Protein 6KXT (pdb70)

Radius of gyration: 16.0 Å; Cα contacts (8 Å, |Δi|>4): 357; chains: 1; bounding box: 34×61×32 Å

Solvent-accessible surface area: 8654 Å² total; per-residue (Å²): 129,141,42,61,156,80,63,60,31,52,113,38,35,3,35,0,20,1,69,1,34,90,2,119,63,106,136,182,131,105,95,13,16,0,17,1,30,3,10,60,79,45,137,196,47,113,52,79,95,34,20,151,7,67,52,95,144,81,26,39,86,0,87,5,150,58,11,119,0,31,25,116,54,1,35,46,70,109,34,63,0,10,0,51,0,16,18,88,47,123,129,47,176,66,54,74,21,0,54,5,99,44,5,4,16,54,0,42,121,22,61,136,71,58,112,23,44,53,0,18,46,70,59,91,89,78,172,73,118,104,29,178,5,54,0,36,8,61,85,20,60,65,82,105

Nearest PDB structures (foldseek):
  6kxt-assembly1_A  TM=1.007E+00  e=2.570E-27  Arabidopsis thaliana
  6kxu-assembly6_F  TM=9.610E-01  e=2.825E-21  Arabidopsis thaliana
  6kxk-assembly8_H  TM=9.519E-01  e=3.143E-21  Arabidopsis thaliana
  6kxu-assembly8_H  TM=9.512E-01  e=3.889E-21  Arabidopsis thaliana
  6kxu-assembly1_A  TM=9.538E-01  e=4.564E-21  Arabidopsis thaliana

Organ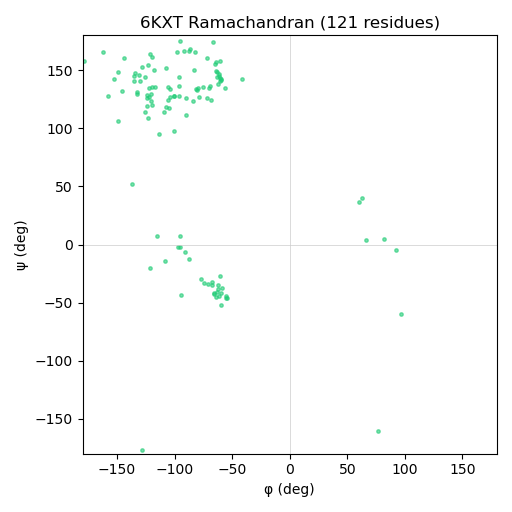ism: Arabidopsis thaliana (NCBI:txid3702)

InterPro domains:
  IPR000008 C2 domain [PF00168] (55-161)
  IPR000008 C2 domain [PF00168] (199-291)
  IPR000008 C2 domain [PS50004] (26-163)
  IPR000008 C2 domain [PS50004] (176-303)
  IPR000008 C2 domain [SM00239] (49-1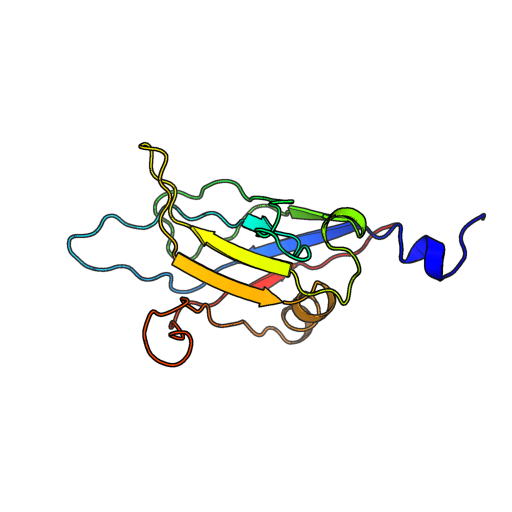62)
  IPR000008 C2 domain [SM00239] (199-298)
  IPR002035 von Willebrand factor, type A [PS50234] (341-560)
  IPR002035 von Willebrand factor, type A [SM00327] (339-536)
  IPR010734 Copine, C-terminal [PF07002] (360-575)
  IPR010734 Copine, C-terminal [cd01459] (309-564)
  IPR035892 C2 domain superfamily [G3DSA:2.60.40.150] (52-184)
  IPR035892 C2 domain superfamily [G3DSA:2.60.40.150] (185-300)
  IPR035892 C2 domain superfamily [SSF49562] (55-166)
  IPR035892 C2 domain superfamily [SSF49562] (199-291)
  IPR036465 von Willebrand factor A-like domain superfamily [SSF53300] (340-522)
  IPR037768 Copine, C2B domain [cd04047] (197-300)
  IPR045052 Copine [PTHR10857] (32-577)

GO terms:
  GO:0005544 calcium-dependent phospholipid binding (F, IDA)
  GO:0005886 plasma membrane (C, IDA)
  GO:0009266 response to temperature stimulus (P, IEP)
  GO:0005886 plasma membrane (C, HDA)
  GO:0009506 plasmodesma (C, HDA)
  GO:0009536 plastid (C, HDA)
  GO:0043069 negative regulation of programmed cell death (P, IMP)
  GO:0045793 positive regulation of cell size (P, IMP)
  GO:0009270 response to humidity (P, IMP)
  GO:0019725 cellular homeostasis (P, IMP)

Foldseek 3Di:
DPADPVRLQQFKKKKWKKKKAQQDDDPPDAAFFKKKWKFEDDPPDDTHTDWIFDTHPRDRIDITHIDIDGCVRHVGQAHWIKMWMWGDDPVRDIHTRFIDTGGNVRLVVQCVVVHWDFGWACDPDDHTHTDPMTMHTVDIDIDD

B-factor: mean 22.22, std 9.8, range [11.57, 75.67]

Secondary structure (DSSP, 8-state):
----HHHHHHT-EEEEEEEEE-----TTSPPP-EEEEEEE--TTS--EEEEEPPP-TT-SS-BPPPEEEEHHHHSSTTS-EEEEEEE--TTS-PEEEEEEEE-HHHHHHHHHHT--EEEEE--SSSS-EEEEEEEEEEEEEEE-

Structure (mmCIF, N/CA/C/O backbone):
data_6KXT
#
_entry.id   6KXT
#
_cell.length_a   47.844
_cell.length_b   69.594
_cell.length_c   77.396
_cell.angle_alpha   90.000
_cell.angle_beta   90.000
_cell.angle_gamma   90.000
#
_symmetry.space_group_name_H-M   'I 2 2 2'
#
loop_
_entity.id
_entity.type
_entity.pdbx_description
1 polymer 'Protein BONZAI 1'
2 non-polymer '2-(N-MORPHOLINO)-ETHANESULFONIC ACID'
3 non-polymer 'SULFATE ION'
4 water water
#
loop_
_atom_site.group_PDB
_atom_site.id
_atom_site.type_symbol
_atom_site.label_atom_id
_atom_site.label_alt_id
_atom_site.label_comp_id
_atom_site.label_asym_id
_atom_site.label_entity_id
_atom_site.label_seq_id
_atom_site.pdbx_PDB_ins_code
_atom_site.Cartn_x
_atom_site.Cartn_y
_atom_site.Cartn_z
_atom_site.occupancy
_atom_site.B_iso_or_equiv
_atom_site.auth_seq_id
_atom_site.auth_comp_id
_atom_site.auth_asym_id
_atom_site.auth_atom_id
_atom_site.pdbx_PDB_model_num
ATOM 1 N N . GLY A 1 1 ? -9.735 -54.219 -10.186 1.00 26.06 154 GLY A N 1
ATOM 2 C CA . GLY A 1 1 ? -10.879 -53.319 -10.471 1.00 19.80 154 GLY A CA 1
ATOM 3 C C . GLY A 1 1 ? -11.181 -53.246 -11.960 1.00 22.73 154 GLY A C 1
ATOM 4 O O . GLY A 1 1 ? -10.770 -54.120 -12.670 1.00 23.86 154 GLY A O 1
ATOM 5 N N . THR A 1 2 ? -11.932 -52.240 -12.385 1.00 21.89 155 THR A N 1
ATOM 6 C CA . THR A 1 2 ? -12.480 -52.176 -13.736 1.00 21.98 155 THR A CA 1
ATOM 7 C C . THR A 1 2 ? -11.862 -50.982 -14.465 1.00 22.54 155 THR A C 1
ATOM 8 O O . THR A 1 2 ? -12.189 -50.779 -15.643 1.00 21.29 155 THR A O 1
ATOM 12 N N . SER A 1 3 ? -10.886 -50.297 -13.906 1.00 21.32 156 SER A N 1
ATOM 13 C CA . SER A 1 3 ? -10.417 -48.996 -14.464 1.00 19.27 156 SER A CA 1
ATOM 14 C C . SER A 1 3 ? -9.052 -49.096 -15.131 1.00 18.18 156 SER A C 1
ATOM 15 O O . SER A 1 3 ? -8.012 -49.399 -14.458 1.00 20.46 156 SER A O 1
ATOM 18 N N . SER A 1 4 ? -8.955 -48.824 -16.435 1.00 18.25 157 SER A N 1
ATOM 19 C CA . SER A 1 4 ? -7.664 -48.601 -17.103 1.00 16.21 157 SER A CA 1
ATOM 20 C C . SER A 1 4 ? -6.960 -47.306 -16.610 1.00 16.39 157 SER A C 1
ATOM 21 O O . SER A 1 4 ? -7.625 -46.490 -15.891 1.00 16.72 157 SER A O 1
ATOM 24 N N . MET A 1 5 ? -5.726 -47.073 -17.067 1.00 18.98 158 MET A N 1
ATOM 25 C CA . MET A 1 5 ? -5.020 -45.795 -16.776 1.00 17.31 158 MET A CA 1
ATOM 26 C C . MET A 1 5 ? -5.918 -44.625 -17.259 1.00 18.16 158 MET A C 1
ATOM 27 O O . MET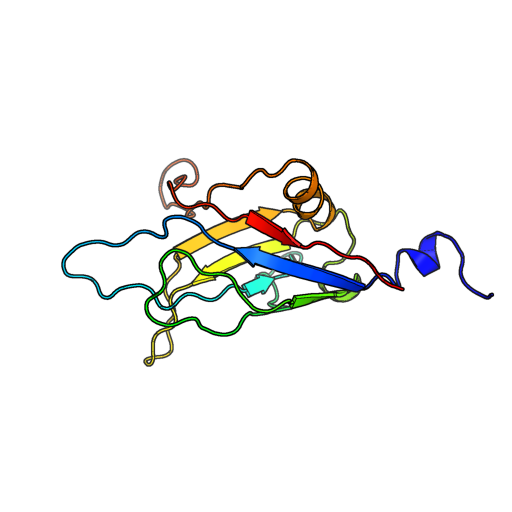 A 1 5 ? -6.102 -43.637 -16.509 1.00 17.19 158 MET A O 1
ATOM 32 N N . ALA A 1 6 ? -6.465 -44.720 -18.470 1.00 17.82 159 ALA A N 1
ATOM 33 C CA . ALA A 1 6 ? -7.254 -43.587 -19.016 1.00 17.84 159 ALA A CA 1
ATOM 34 C C . ALA A 1 6 ? -8.536 -43.420 -18.210 1.00 16.99 159 ALA A C 1
ATOM 35 O O . ALA A 1 6 ? -9.000 -42.281 -17.982 1.00 16.99 159 ALA A O 1
ATOM 37 N N . ASP A 1 7 ? -9.131 -44.512 -17.736 1.00 16.09 160 ASP A N 1
ATOM 38 C CA . ASP A 1 7 ? -10.392 -44.437 -16.967 1.00 14.88 160 ASP A CA 1
ATOM 39 C C . ASP A 1 7 ? -10.079 -43.697 -15.654 1.00 18.12 160 ASP A C 1
ATOM 40 O O . ASP A 1 7 ? -10.836 -42.806 -15.240 1.00 17.47 160 ASP A O 1
ATOM 45 N N . ILE A 1 8 ? -8.945 -44.008 -15.033 1.00 16.52 161 ILE A N 1
ATOM 46 C CA . ILE A 1 8 ? -8.578 -43.370 -13.737 1.00 18.06 161 ILE A CA 1
ATOM 47 C C . ILE A 1 8 ? -8.383 -41.872 -14.026 1.00 15.79 161 ILE A C 1
ATOM 48 O O . ILE A 1 8 ? -8.913 -41.033 -13.243 1.00 16.75 161 ILE A O 1
ATOM 53 N N . GLY A 1 9 ? -7.691 -41.518 -15.101 1.00 13.91 162 GLY A N 1
ATOM 54 C CA . GLY A 1 9 ? -7.529 -40.105 -15.455 1.00 14.72 162 GLY A CA 1
ATOM 55 C C . GLY A 1 9 ? -8.886 -39.424 -15.559 1.00 17.17 162 GLY A C 1
ATOM 56 O O . GLY A 1 9 ? -9.044 -38.281 -15.049 1.00 16.36 162 GLY A O 1
ATOM 57 N N . SER A 1 10 ? -9.835 -40.049 -16.229 1.00 14.99 163 SER A N 1
ATOM 58 C CA A SER A 1 10 ? -11.198 -39.490 -16.449 0.70 16.86 163 SER A CA 1
ATOM 59 C CA B SER A 1 10 ? -11.188 -39.465 -16.449 0.30 17.59 163 SER A CA 1
ATOM 60 C C . SER A 1 10 ? -11.969 -39.285 -15.143 1.00 15.76 163 SER A C 1
ATOM 61 O O . SER A 1 10 ? -12.895 -38.428 -15.115 1.00 16.79 163 SER A O 1
ATOM 66 N N . LYS A 1 11 ? -11.649 -40.046 -14.097 1.00 15.60 164 LYS A N 1
ATOM 67 C CA . LYS A 1 11 ? -12.375 -40.029 -12.799 1.00 17.29 164 LYS A CA 1
ATOM 68 C C . LYS A 1 11 ? -11.745 -39.019 -11.828 1.00 17.21 164 LYS A C 1
ATOM 69 O O . LYS A 1 11 ? -12.241 -38.914 -10.739 1.00 19.47 164 LYS A O 1
ATOM 75 N N . ILE A 1 12 ? -10.618 -38.398 -12.157 1.00 16.77 165 ILE A N 1
ATOM 76 C CA A ILE A 1 12 ? -9.942 -37.540 -11.150 0.70 15.78 165 ILE A CA 1
ATOM 77 C CA B ILE A 1 12 ? -9.877 -37.466 -11.243 0.30 17.06 165 ILE A CA 1
ATOM 78 C C . ILE A 1 12 ? -10.774 -36.275 -10.863 1.00 18.39 165 ILE A C 1
ATOM 79 O O . ILE A 1 12 ? -11.188 -35.553 -11.789 1.00 17.25 165 ILE A O 1
ATOM 88 N N . SER A 1 13 ? -11.005 -36.051 -9.566 1.00 15.85 166 SER A N 1
ATOM 89 C CA . SER A 1 13 ? -11.615 -34.813 -9.032 1.00 16.51 166 SER A CA 1
ATOM 90 C C . SER A 1 13 ? -10.480 -33.997 -8.423 1.00 16.26 166 SER A C 1
ATOM 91 O O . SER A 1 13 ? -9.705 -34.524 -7.617 1.00 16.57 166 SER A O 1
ATOM 94 N N . THR A 1 14 ? -10.359 -32.727 -8.844 1.00 15.82 167 THR A N 1
ATOM 95 C CA . THR A 1 14 ? -9.285 -31.843 -8.369 1.00 16.45 167 THR A CA 1
ATOM 96 C C . THR A 1 14 ? -9.872 -30.826 -7.378 1.00 15.66 167 THR A C 1
ATOM 97 O O . THR A 1 14 ? -10.805 -30.080 -7.760 1.00 17.97 167 THR A O 1
ATOM 101 N N . GLU A 1 15 ? -9.319 -30.771 -6.184 1.00 14.33 168 GLU A N 1
ATOM 102 C CA . GLU A 1 15 ? -9.700 -29.771 -5.169 1.00 15.48 168 GLU A CA 1
ATOM 103 C C . GLU A 1 15 ? -8.637 -28.670 -5.203 1.00 14.41 168 GLU A C 1
ATOM 104 O O . GLU A 1 15 ? -7.428 -28.963 -5.048 1.00 14.84 168 GLU A O 1
ATOM 110 N N . ILE A 1 16 ? -9.057 -27.419 -5.332 1.00 14.18 169 ILE A N 1
ATOM 111 C CA . ILE A 1 16 ? -8.140 -26.266 -5.484 1.00 14.87 169 ILE A CA 1
ATOM 112 C C . ILE A 1 16 ? -8.540 -25.156 -4.544 1.00 14.72 169 ILE A C 1
ATOM 113 O O . ILE A 1 16 ? -9.726 -24.775 -4.489 1.00 15.00 169 ILE A O 1
ATOM 118 N N . VAL A 1 17 ? -7.586 -24.647 -3.785 1.00 13.40 170 VAL A N 1
ATOM 119 C CA . VAL A 1 17 ? -7.756 -23.402 -2.986 1.00 14.28 170 VAL A CA 1
ATOM 120 C C . VAL A 1 17 ? -6.985 -22.326 -3.752 1.00 12.42 170 VAL A C 1
ATOM 121 O O . VAL A 1 17 ? -5.741 -22.422 -3.901 1.00 13.14 170 VAL A O 1
ATOM 125 N N . PHE A 1 18 ? -7.682 -21.314 -4.223 1.00 12.96 171 PHE A N 1
ATOM 126 C CA . PHE A 1 18 ? -7.154 -20.118 -4.888 1.00 12.64 171 PHE A CA 1
ATOM 127 C C . PHE A 1 18 ? -7.001 -18.969 -3.912 1.00 13.96 171 PHE A C 1
ATOM 128 O O . PHE A 1 18 ? -7.804 -18.793 -2.997 1.00 13.45 171 PHE A O 1
ATOM 136 N N . ARG A 1 19 ? -5.940 -18.204 -4.138 1.00 13.09 172 ARG A N 1
ATOM 137 C CA . ARG A 1 19 ? -5.640 -16.995 -3.349 1.00 13.62 172 ARG A CA 1
ATOM 138 C C . ARG A 1 19 ? -5.251 -15.899 -4.331 1.00 14.16 172 ARG A C 1
ATOM 139 O O . ARG A 1 19 ? -4.564 -16.202 -5.346 1.00 13.87 172 ARG A O 1
ATOM 147 N N . CYS A 1 20 ? -5.591 -14.647 -4.065 1.00 13.45 173 CYS A N 1
ATOM 148 C CA . CYS A 1 20 ? -5.071 -13.508 -4.816 1.00 13.94 173 CYS A CA 1
ATOM 149 C C . CYS A 1 20 ? -4.266 -12.590 -3.907 1.00 13.65 173 CYS A C 1
ATOM 150 O O . CYS A 1 20 ? -4.571 -12.523 -2.678 1.00 16.02 173 CYS A O 1
ATOM 153 N N . SER A 1 21 ? -3.284 -11.932 -4.523 1.00 13.83 174 SER A N 1
ATOM 154 C CA A SER A 1 21 ? -2.428 -10.920 -3.871 0.50 17.78 174 SER A CA 1
ATOM 155 C CA B SER A 1 21 ? -2.488 -10.896 -3.824 0.50 15.95 174 SER A CA 1
ATOM 156 C C . SER A 1 21 ? -2.647 -9.563 -4.541 1.00 15.18 174 SER A C 1
ATOM 157 O O . SER A 1 21 ? -2.546 -9.500 -5.768 1.00 16.31 174 SER A O 1
ATOM 162 N N . ASN A 1 22 ? -2.904 -8.515 -3.756 1.00 15.75 175 ASN A N 1
ATOM 163 C CA A ASN A 1 22 ? -2.723 -7.103 -4.178 0.60 15.12 175 ASN A CA 1
ATOM 164 C CA B ASN A 1 22 ? -2.731 -7.108 -4.189 0.40 15.21 175 ASN A CA 1
ATOM 165 C C . ASN A 1 22 ? -3.729 -6.770 -5.293 1.00 15.09 175 ASN A C 1
ATOM 166 O O . ASN A 1 22 ? -3.342 -6.139 -6.275 1.00 16.03 175 ASN A O 1
ATOM 175 N N . LEU A 1 23 ? -5.008 -7.138 -5.143 1.00 14.80 176 LEU A N 1
ATOM 176 C CA . LEU A 1 23 ? -6.015 -6.675 -6.109 1.00 14.18 176 LEU A CA 1
ATOM 177 C C . LEU A 1 23 ? -6.040 -5.141 -6.106 1.00 15.23 176 LEU A C 1
ATOM 178 O O . LEU A 1 23 ? -5.902 -4.522 -5.030 1.00 17.13 176 LEU A O 1
ATOM 183 N N . GLU A 1 24 ? -6.203 -4.554 -7.266 1.00 15.52 177 GLU A N 1
ATOM 184 C CA . GLU A 1 24 ? -6.110 -3.076 -7.369 1.00 18.26 177 GLU A CA 1
ATOM 185 C C . GLU A 1 24 ? -7.182 -2.410 -6.519 1.00 18.37 177 GLU A C 1
ATOM 186 O O . GLU A 1 24 ? -8.347 -2.860 -6.435 1.00 17.36 177 GLU A O 1
ATOM 192 N N . SER A 1 25 ? -6.802 -1.246 -5.994 1.00 18.26 178 SER A N 1
ATOM 193 C CA . SER A 1 25 ? -7.713 -0.358 -5.244 1.00 18.45 178 SER A CA 1
ATOM 194 C C . SER A 1 25 ? -7.293 1.076 -5.555 1.00 18.78 178 SER A C 1
ATOM 195 O O . SER A 1 25 ? -6.075 1.357 -5.582 1.00 24.38 178 SER A O 1
ATOM 198 N N . LYS A 1 26 ? -8.261 1.888 -5.874 1.00 16.78 179 LYS A N 1
ATOM 199 C CA A LYS A 1 26 ? -7.989 3.309 -6.184 0.60 16.28 179 LYS A CA 1
ATOM 200 C CA B LYS A 1 26 ? -8.104 3.305 -6.296 0.40 16.80 179 LYS A CA 1
ATOM 201 C C . LYS A 1 26 ? -8.903 4.195 -5.350 1.00 15.05 179 LYS A C 1
ATOM 202 O O . LYS A 1 26 ? -10.070 3.880 -5.084 1.00 15.59 179 LYS A O 1
ATOM 213 N N . ASP A 1 27 ? -8.361 5.339 -4.958 1.00 15.23 180 ASP A N 1
ATOM 214 C CA . ASP A 1 27 ? -9.187 6.331 -4.263 1.00 15.71 180 ASP A CA 1
ATOM 215 C C . ASP A 1 27 ? -10.341 6.742 -5.167 1.00 15.84 180 ASP A C 1
ATOM 216 O O . ASP A 1 27 ? -10.167 6.852 -6.400 1.00 16.91 180 ASP A O 1
ATOM 221 N N . LEU A 1 28 ? -11.484 6.942 -4.508 1.00 16.28 181 LEU A N 1
ATOM 222 C CA . LEU A 1 28 ? -12.805 7.326 -5.058 1.00 18.81 181 LEU A CA 1
ATOM 223 C C . LEU A 1 28 ? -13.539 6.120 -5.601 1.00 18.90 181 LEU A C 1
ATOM 224 O O . LEU A 1 28 ? -14.676 6.310 -6.062 1.00 21.96 181 LEU A O 1
ATOM 229 N N . PHE A 1 29 ? -12.983 4.914 -5.428 1.00 16.60 182 PHE A N 1
ATOM 230 C CA . PHE A 1 29 ? -13.646 3.685 -5.896 1.00 16.86 182 PHE A CA 1
ATOM 231 C C . PHE A 1 29 ? -13.823 2.773 -4.695 1.00 15.62 182 PHE A C 1
ATOM 232 O O . PHE A 1 29 ? -12.892 2.615 -3.878 1.00 17.39 182 PHE A O 1
ATOM 240 N N . SER A 1 30 ? -15.004 2.197 -4.574 1.00 18.30 183 SER A N 1
ATOM 241 C CA A SER A 1 30 ? -15.271 1.176 -3.551 0.70 16.93 183 SER A CA 1
ATOM 242 C CA B SER A 1 30 ? -15.335 1.123 -3.612 0.30 19.06 183 SER A CA 1
ATOM 243 C C . SER A 1 30 ? -14.289 0.006 -3.704 1.00 19.05 183 SER A C 1
ATOM 244 O O . SER A 1 30 ? -13.812 -0.296 -4.822 1.00 19.29 183 SER A O 1
ATOM 249 N N . LYS A 1 31 ? -13.935 -0.600 -2.588 1.00 18.13 184 LYS A N 1
ATOM 250 C CA . LYS A 1 31 ? -13.046 -1.771 -2.610 1.00 18.43 184 LYS A CA 1
ATOM 251 C C . LYS A 1 31 ? -13.760 -2.889 -3.364 1.00 19.78 184 LYS A C 1
ATOM 252 O O . LYS A 1 31 ? -14.999 -3.050 -3.236 1.00 19.26 184 LYS A O 1
ATOM 258 N N . SER A 1 32 ? -13.007 -3.732 -4.037 1.00 16.23 185 SER A N 1
ATOM 259 C CA . SER A 1 32 ? -13.562 -4.955 -4.656 1.00 17.36 185 SER A CA 1
ATOM 260 C C . SER A 1 32 ? -14.164 -5.907 -3.633 1.00 14.93 185 SER A C 1
ATOM 261 O O . SER A 1 32 ? -13.652 -6.066 -2.542 1.00 16.66 185 SER A O 1
ATOM 264 N N . ASP A 1 33 ? -15.234 -6.553 -4.083 1.00 16.54 186 ASP A N 1
ATOM 265 C CA A ASP A 1 33 ? -15.834 -7.738 -3.437 0.60 16.13 186 ASP A CA 1
ATOM 266 C CA B ASP A 1 33 ? -15.844 -7.739 -3.434 0.40 15.64 186 ASP A CA 1
ATOM 267 C C . ASP A 1 33 ? -15.608 -8.926 -4.359 1.00 14.96 186 ASP A C 1
ATOM 268 O O . ASP A 1 33 ? -16.473 -9.278 -5.151 1.00 16.92 186 ASP A O 1
ATOM 277 N N . PRO A 1 34 ? -14.398 -9.529 -4.328 1.00 15.49 187 PRO A N 1
ATOM 278 C CA . PRO A 1 34 ? -14.029 -10.448 -5.376 1.00 13.72 187 PRO A CA 1
ATOM 279 C C . PRO A 1 34 ? -14.549 -11.882 -5.210 1.00 14.16 187 PRO A C 1
ATOM 280 O O . PRO A 1 34 ? -14.744 -12.375 -4.127 1.00 15.24 187 PRO A O 1
ATOM 284 N N . PHE A 1 35 ? -14.748 -12.473 -6.364 1.00 13.58 188 PHE A N 1
ATOM 285 C CA . PHE A 1 35 ? -15.000 -13.904 -6.5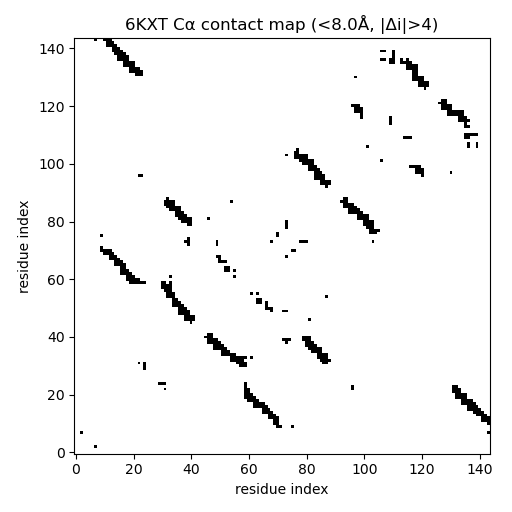53 1.00 12.99 188 PHE A CA 1
ATOM 286 C C . PHE A 1 35 ? -14.311 -14.333 -7.841 1.00 12.06 188 PHE A C 1
ATOM 287 O O . PHE A 1 35 ? -13.903 -13.496 -8.694 1.00 14.10 188 PHE A O 1
ATOM 295 N N . LEU A 1 36 ? -14.114 -15.662 -7.918 1.00 12.87 189 LEU A N 1
ATOM 296 C CA A LEU A 1 36 ? -13.507 -16.271 -9.127 0.60 14.20 189 LEU A CA 1
ATOM 297 C CA B LEU A 1 36 ? -13.484 -16.296 -9.089 0.40 15.51 189 LEU A CA 1
ATOM 298 C C . LEU A 1 36 ? -14.543 -17.113 -9.863 1.00 16.02 189 LEU A C 1
ATOM 299 O O . LEU A 1 36 ? -15.395 -17.768 -9.218 1.00 16.98 189 LEU A O 1
ATOM 308 N N . VAL A 1 37 ? -14.457 -17.120 -11.167 1.00 14.36 190 VAL A N 1
ATOM 309 C CA . VAL A 1 37 ? -15.244 -18.024 -12.035 1.00 14.48 190 VAL A CA 1
ATOM 310 C C . VAL A 1 37 ? -14.233 -18.783 -12.890 1.00 15.80 190 VAL A C 1
ATOM 311 O O . VAL A 1 37 ? -13.345 -18.193 -13.510 1.00 14.30 190 VAL A O 1
ATOM 315 N N . VAL A 1 38 ? -14.364 -20.108 -12.904 1.00 14.69 191 VAL A N 1
ATOM 316 C CA . VAL A 1 38 ? -13.606 -20.995 -13.817 1.00 13.80 191 VAL A CA 1
ATOM 317 C C . VAL A 1 38 ? -14.514 -21.383 -14.961 1.00 13.78 191 VAL A C 1
ATOM 318 O O . VAL A 1 38 ? -15.658 -21.787 -14.683 1.00 14.39 191 VAL A O 1
ATOM 322 N N . SER A 1 39 ? -14.055 -21.198 -16.179 1.00 13.69 192 SER A N 1
ATOM 323 C CA . SER A 1 39 ? -14.893 -21.464 -17.377 1.00 13.70 192 SER A CA 1
ATOM 324 C C . SER A 1 39 ? -14.139 -22.328 -18.378 1.00 13.50 192 SER A C 1
ATOM 325 O O . SER A 1 39 ? -12.936 -22.182 -18.663 1.00 14.53 192 SER A O 1
ATOM 328 N N . LYS A 1 40 ? -14.899 -23.256 -18.985 1.00 16.85 193 LYS A N 1
ATOM 329 C CA A LYS A 1 40 ? -14.405 -24.175 -20.028 0.70 18.01 193 LYS A CA 1
ATOM 330 C CA B LYS A 1 40 ? -14.454 -24.207 -20.033 0.30 17.72 193 LYS A CA 1
ATOM 331 C C . LYS A 1 40 ? -14.470 -23.525 -21.407 1.00 15.88 193 LYS A C 1
ATOM 332 O O . LYS A 1 40 ? -15.473 -22.902 -21.723 1.00 17.76 193 LYS A O 1
ATOM 343 N N . ILE A 1 41 ? -13.401 -23.616 -22.157 1.00 17.94 194 ILE A N 1
ATOM 344 C CA . ILE A 1 41 ? -13.332 -23.082 -23.540 1.00 16.33 194 ILE A CA 1
ATOM 345 C C . ILE A 1 41 ? -14.115 -24.012 -24.485 1.00 20.28 194 ILE A C 1
ATOM 346 O O . ILE A 1 41 ? -13.975 -25.254 -24.426 1.00 20.87 194 ILE A O 1
ATOM 351 N N . VAL A 1 42 ? -14.914 -23.410 -25.366 1.00 19.88 195 VAL A N 1
ATOM 352 C CA . VAL A 1 42 ? -15.726 -24.165 -26.357 1.00 19.65 195 VAL A CA 1
ATOM 353 C C . VAL A 1 42 ? -15.605 -23.497 -27.714 1.00 18.95 195 VAL A C 1
ATOM 354 O O . VAL A 1 42 ? -15.627 -22.258 -27.829 1.00 21.79 195 VAL A O 1
ATOM 358 N N . GLU A 1 43 ? -15.525 -24.336 -28.741 1.00 18.58 196 GLU A N 1
ATOM 359 C CA . GLU A 1 43 ? -15.373 -23.862 -30.123 1.00 19.76 196 GLU A CA 1
ATOM 360 C C . GLU A 1 43 ? -16.503 -22.906 -30.498 1.00 14.32 196 GLU A C 1
ATOM 361 O O . GLU A 1 43 ? -17.674 -23.224 -30.229 1.00 17.64 196 GLU A O 1
ATOM 367 N N . HIS A 1 44 ? -16.165 -21.791 -31.131 1.00 14.26 197 HIS A N 1
ATOM 368 C CA . HIS A 1 44 ? -17.143 -20.844 -31.676 1.00 14.29 197 HIS A CA 1
ATOM 369 C C . HIS A 1 44 ? -17.966 -20.144 -30.584 1.00 18.31 197 HIS A C 1
ATOM 370 O O . HIS A 1 44 ? -18.827 -19.351 -30.981 1.00 16.02 197 HIS A O 1
ATOM 377 N N . GLY A 1 45 ? -17.708 -20.360 -29.306 1.00 17.79 198 GLY A N 1
ATOM 378 C CA . GLY A 1 45 ? -18.571 -19.834 -28.245 1.00 16.55 198 GLY A CA 1
ATOM 379 C C . GLY A 1 45 ? -17.847 -19.057 -27.157 1.00 16.63 198 GLY A C 1
ATOM 380 O O . GLY A 1 45 ? -16.650 -18.966 -27.134 1.00 22.98 198 GLY A O 1
ATOM 381 N N . THR A 1 46 ? -18.656 -18.669 -26.210 1.00 19.40 199 THR A N 1
ATOM 382 C CA . THR A 1 46 ? -18.318 -17.995 -24.935 1.00 19.60 199 THR A CA 1
ATOM 383 C C . THR A 1 46 ? -17.828 -19.049 -23.961 1.00 16.45 199 THR A C 1
ATOM 384 O O . THR A 1 46 ? -18.470 -20.070 -23.765 1.00 17.35 199 THR A O 1
ATOM 388 N N . PRO A 1 47 ? -16.705 -18.825 -23.200 1.00 15.80 200 PRO A N 1
ATOM 389 C CA . PRO A 1 47 ? -16.378 -19.826 -22.179 1.00 16.69 200 PRO A CA 1
ATOM 390 C C . PRO A 1 47 ? -17.565 -20.098 -21.269 1.00 15.83 200 PRO A C 1
ATOM 391 O O . PRO A 1 47 ? -18.302 -19.195 -20.851 1.00 18.30 200 PRO A O 1
ATOM 395 N N A ILE A 1 48 ? -17.692 -21.364 -20.900 0.60 17.22 201 ILE A N 1
ATOM 396 N N B ILE A 1 48 ? -17.762 -21.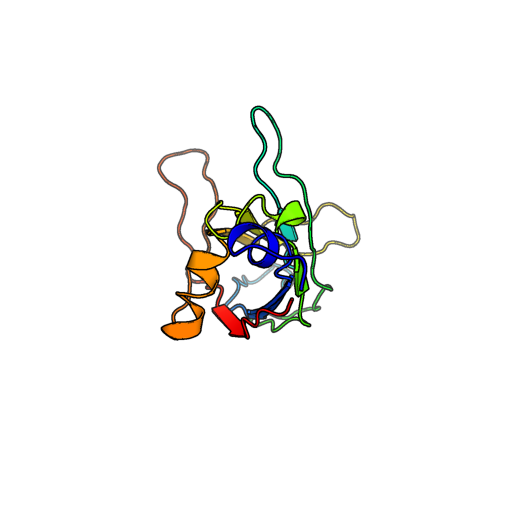377 -20.939 0.40 18.49 201 ILE A N 1
ATOM 397 C CA A ILE A 1 48 ? -18.842 -21.883 -20.132 0.60 18.51 201 ILE A CA 1
ATOM 398 C CA B ILE A 1 48 ? -18.907 -21.834 -20.107 0.40 20.94 201 ILE A CA 1
ATOM 399 C C A ILE A 1 48 ? -18.487 -21.905 -18.643 0.60 19.40 201 ILE A C 1
ATOM 400 C C B ILE A 1 48 ? -18.463 -21.880 -18.651 0.40 20.31 201 ILE A C 1
ATOM 401 O O A ILE A 1 48 ? -17.641 -22.689 -18.208 0.60 17.79 201 ILE A O 1
ATOM 402 O O B ILE A 1 48 ? -17.550 -22.630 -18.301 0.40 19.18 201 ILE A O 1
ATOM 411 N N . PRO A 1 49 ? -19.103 -21.110 -17.752 1.00 18.92 202 PRO A N 1
ATOM 412 C CA A PRO A 1 49 ? -18.794 -21.199 -16.328 0.70 19.33 202 PRO A CA 1
ATOM 413 C CA B PRO A 1 49 ? -18.827 -21.187 -16.319 0.30 18.47 202 PRO A CA 1
ATOM 414 C C . PRO A 1 49 ? -19.062 -22.607 -15.781 1.00 17.46 202 PRO A C 1
ATOM 415 O O . PRO A 1 49 ? -20.133 -23.145 -16.020 1.00 22.04 202 PRO A O 1
ATOM 422 N N . VAL A 1 50 ? -18.093 -23.172 -15.087 1.00 17.55 203 VAL A N 1
ATOM 423 C CA . VAL A 1 50 ? -18.204 -24.547 -14.498 1.00 18.96 203 VAL A CA 1
ATOM 424 C C . VAL A 1 50 ? -18.017 -24.508 -12.996 1.00 19.69 203 VAL A C 1
ATOM 425 O O . VAL A 1 50 ? -18.449 -25.455 -12.321 1.00 21.34 203 VAL A O 1
ATOM 429 N N . SER A 1 51 ? -17.402 -23.454 -12.450 1.00 17.65 204 SER A N 1
ATOM 430 C CA . SER A 1 51 ? -17.203 -23.335 -11.010 1.00 17.66 204 SER A CA 1
ATOM 431 C C . SER A 1 51 ? -17.125 -21.852 -10.639 1.00 15.97 204 SER A C 1
ATOM 432 O O . SER A 1 51 ? -16.604 -21.068 -11.428 1.00 18.44 204 SER A O 1
ATOM 435 N N . LYS A 1 52 ? -17.674 -21.479 -9.510 1.00 18.58 205 LYS A N 1
ATOM 436 C CA A LYS A 1 52 ? -17.467 -20.119 -8.980 0.60 18.94 205 LYS A CA 1
ATOM 437 C CA B LYS A 1 52 ? -17.610 -20.102 -8.966 0.40 17.06 205 LYS A CA 1
ATOM 438 C C . LYS A 1 52 ? -17.245 -20.202 -7.478 1.00 20.01 205 LYS A C 1
ATOM 439 O O . LYS A 1 52 ? -17.764 -21.119 -6.795 1.00 25.02 205 LYS A O 1
ATOM 450 N N . THR A 1 53 ? -16.438 -19.285 -6.980 1.00 15.63 206 THR A N 1
ATOM 451 C CA . THR A 1 53 ? -16.268 -19.139 -5.524 1.00 16.19 206 THR A CA 1
ATOM 452 C C . THR A 1 53 ? -17.409 -18.291 -4.957 1.00 17.21 206 THR A C 1
ATOM 453 O O . THR A 1 53 ? -18.092 -17.553 -5.717 1.00 17.59 206 THR A O 1
ATOM 457 N N . GLU A 1 54 ? -17.528 -18.352 -3.631 1.00 16.90 207 GLU A N 1
ATOM 458 C CA . GLU A 1 54 ? -18.255 -17.333 -2.848 1.00 17.65 207 GLU A CA 1
ATOM 459 C C . GLU A 1 54 ? -17.592 -15.965 -3.050 1.00 17.78 207 GLU A C 1
ATOM 460 O O . GLU A 1 54 ? -16.407 -15.864 -3.431 1.00 16.07 207 GLU A O 1
ATOM 466 N N . VAL A 1 55 ? -18.372 -14.932 -2.795 1.00 18.30 208 VAL A N 1
ATOM 467 C CA . VAL A 1 55 ? -17.912 -13.527 -2.755 1.00 16.13 208 VAL A CA 1
ATOM 468 C C . VAL A 1 55 ? -17.256 -13.252 -1.422 1.00 17.45 208 VAL A C 1
ATOM 469 O O . VAL A 1 55 ? -17.797 -13.651 -0.385 1.00 19.68 208 VAL A O 1
ATOM 473 N N . ARG A 1 56 ? -16.090 -12.617 -1.439 1.00 16.92 209 ARG A N 1
ATOM 474 C CA . ARG A 1 56 ? -15.464 -12.130 -0.197 1.00 15.68 209 ARG A CA 1
ATOM 475 C C . ARG A 1 56 ? -15.550 -10.615 -0.209 1.00 18.77 209 ARG A C 1
ATOM 476 O O . ARG A 1 56 ? -14.802 -9.971 -0.951 1.00 23.32 209 ARG A O 1
ATOM 484 N N . LYS A 1 57 ? -16.311 -10.056 0.713 1.00 17.89 210 LYS A N 1
ATOM 485 C CA . LYS A 1 57 ? -16.519 -8.590 0.714 1.00 19.59 210 LYS A CA 1
ATOM 486 C C . LYS A 1 57 ? -15.243 -7.831 1.106 1.00 14.57 210 LYS A C 1
ATOM 487 O O . LYS A 1 57 ? -14.603 -8.208 2.085 1.00 18.08 210 LYS A O 1
ATOM 493 N N . ASN A 1 58 ? -14.930 -6.783 0.348 1.00 14.89 211 ASN A N 1
ATOM 494 C CA . ASN A 1 58 ? -13.941 -5.750 0.727 1.00 16.91 211 ASN A CA 1
ATOM 495 C C . ASN A 1 58 ? -12.558 -6.365 0.937 1.00 18.29 211 ASN A C 1
ATOM 496 O O . ASN A 1 58 ? -11.820 -6.014 1.896 1.00 18.63 211 ASN A O 1
ATOM 501 N N . ASP A 1 59 ? -12.206 -7.356 0.129 1.00 15.49 212 ASP A N 1
ATOM 502 C CA . ASP A 1 59 ? -10.935 -8.081 0.365 1.00 14.52 212 ASP A CA 1
ATOM 503 C C . ASP A 1 59 ? -10.008 -7.945 -0.843 1.00 17.07 212 ASP A C 1
ATOM 504 O O . ASP A 1 59 ? -10.359 -8.429 -1.935 1.00 17.96 212 ASP A O 1
ATOM 509 N N . LEU A 1 60 ? -8.836 -7.383 -0.661 1.00 14.57 213 LEU A N 1
ATOM 510 C CA . LEU A 1 60 ? -7.864 -7.211 -1.764 1.00 14.98 213 LEU A CA 1
ATOM 511 C C . LEU A 1 60 ? -6.837 -8.362 -1.745 1.00 15.06 213 LEU A C 1
ATOM 512 O O . LEU A 1 60 ? -6.012 -8.416 -2.668 1.00 15.34 213 LEU A O 1
ATOM 517 N N . ASN A 1 61 ? -6.903 -9.291 -0.794 1.00 13.15 214 ASN A N 1
ATOM 518 C CA . ASN A 1 61 ? -5.983 -10.450 -0.711 1.00 13.75 214 ASN A CA 1
ATOM 519 C C . ASN A 1 61 ? -6.792 -11.705 -0.383 1.00 13.85 214 ASN A C 1
ATOM 520 O O . ASN A 1 61 ? -6.512 -12.380 0.609 1.00 14.83 214 ASN A O 1
ATOM 525 N N . PRO A 1 62 ? -7.862 -11.996 -1.151 1.00 13.65 215 PRO A N 1
ATOM 526 C CA . PRO A 1 62 ? -8.754 -13.092 -0.833 1.00 14.21 215 PRO A CA 1
ATOM 527 C C . PRO A 1 62 ? -8.119 -14.488 -0.873 1.00 16.17 215 PRO A C 1
ATOM 528 O O . PRO A 1 62 ? -7.219 -14.761 -1.686 1.00 14.47 215 PRO A O 1
ATOM 532 N N . ILE A 1 63 ? -8.580 -15.330 0.051 1.00 15.18 216 ILE A N 1
ATOM 533 C CA . ILE A 1 63 ? -8.341 -16.808 0.013 1.00 14.87 216 ILE A CA 1
ATOM 534 C C . ILE A 1 63 ? -9.707 -17.456 0.057 1.00 15.85 216 ILE A C 1
ATOM 535 O O . ILE A 1 63 ? -10.468 -17.197 0.992 1.00 17.52 216 ILE A O 1
ATOM 540 N N . TRP A 1 64 ? -10.095 -18.226 -0.965 1.00 14.56 217 TRP A N 1
ATOM 541 C CA . TRP A 1 64 ? -11.473 -18.741 -1.033 1.00 13.69 217 TRP A CA 1
ATOM 542 C C . TRP A 1 64 ? -11.537 -20.173 -0.501 1.00 14.89 217 TRP A C 1
ATOM 543 O O . TRP A 1 64 ? -10.471 -20.842 -0.407 1.00 16.75 217 TRP A O 1
ATOM 554 N N . LYS A 1 65 ? -12.747 -20.609 -0.239 1.00 15.45 218 LYS A N 1
ATOM 555 C CA . LYS A 1 65 ? -13.005 -22.031 0.108 1.00 15.82 218 LYS A CA 1
ATOM 556 C C . LYS A 1 65 ? -12.635 -22.858 -1.111 1.00 16.57 218 LYS A C 1
ATOM 557 O O . LYS A 1 65 ? -12.626 -22.389 -2.262 1.00 17.01 218 LYS A O 1
ATOM 563 N N . PRO A 1 66 ? -12.338 -24.150 -0.894 1.00 16.50 219 PRO A N 1
ATOM 564 C CA . PRO A 1 66 ? -11.976 -24.997 -2.004 1.00 17.67 219 PRO A CA 1
ATOM 565 C C . PRO A 1 66 ? -13.073 -25.105 -3.056 1.00 16.14 219 PRO A C 1
ATOM 566 O O . PRO A 1 66 ? -14.278 -25.088 -2.773 1.00 18.79 219 PRO A O 1
ATOM 570 N N . VAL A 1 67 ? -12.622 -25.167 -4.313 1.00 15.44 220 VAL A N 1
ATOM 571 C CA . VAL A 1 67 ? -13.464 -25.559 -5.449 1.00 17.70 220 VAL A CA 1
ATOM 572 C C . VAL A 1 67 ? -13.073 -26.959 -5.917 1.00 19.02 220 VAL A C 1
ATOM 573 O O . VAL A 1 67 ? -11.931 -27.372 -5.738 1.00 18.72 220 VAL A O 1
ATOM 577 N N . PHE A 1 68 ? -14.017 -27.680 -6.495 1.00 17.26 221 PHE A N 1
ATOM 578 C CA . PHE A 1 68 ? -13.810 -29.058 -6.983 1.00 17.57 221 PHE A CA 1
ATOM 579 C C . PHE A 1 68 ? -14.091 -29.076 -8.468 1.00 18.33 221 PHE A C 1
ATOM 580 O O . PHE A 1 68 ? -15.155 -28.623 -8.900 1.00 22.37 221 PHE A O 1
ATOM 588 N N . LEU A 1 69 ? -13.128 -29.502 -9.250 1.00 16.03 222 LEU A N 1
ATOM 589 C CA . LEU A 1 69 ? -13.262 -29.542 -10.717 1.00 18.46 222 LEU A CA 1
ATOM 590 C C . LEU A 1 69 ? -13.044 -30.966 -11.230 1.00 17.79 222 LEU A C 1
ATOM 591 O O . LEU A 1 69 ? -12.002 -31.587 -10.950 1.00 18.50 222 LEU A O 1
ATOM 596 N N . SER A 1 70 ? -13.994 -31.440 -11.991 1.00 17.07 223 SER A N 1
ATOM 597 C CA . SER A 1 70 ? -13.885 -32.746 -12.692 1.00 16.92 223 SER A CA 1
ATOM 598 C C . SER A 1 70 ? -13.219 -32.549 -14.045 1.00 17.48 223 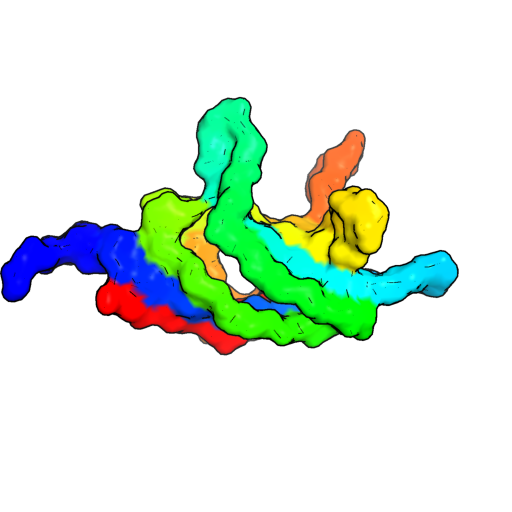SER A C 1
ATOM 599 O O . SER A 1 70 ? -13.198 -31.435 -14.614 1.00 17.87 223 SER A O 1
ATOM 602 N N . VAL A 1 71 ? -12.810 -33.655 -14.647 1.00 16.53 224 VAL A N 1
ATOM 603 C CA . VAL A 1 71 ? -12.356 -33.716 -16.042 1.00 17.06 224 VAL A CA 1
ATOM 604 C C . VAL A 1 71 ? -13.496 -33.316 -16.986 1.00 18.08 224 VAL A C 1
ATOM 605 O O . VAL A 1 71 ? -13.204 -32.641 -17.956 1.00 19.90 224 VAL A O 1
ATOM 609 N N . GLN A 1 72 ? -14.736 -33.648 -16.660 1.00 19.29 225 GLN A N 1
ATOM 610 C CA . GLN A 1 72 ? -15.841 -33.255 -17.567 1.00 21.48 225 GLN A CA 1
ATOM 611 C C . GLN A 1 72 ? -15.995 -31.719 -17.555 1.00 21.45 225 GLN A C 1
ATOM 612 O O . GLN A 1 72 ? -16.350 -31.132 -18.582 1.00 22.97 225 GLN A O 1
ATOM 618 N N . GLN A 1 73 ? -15.726 -31.063 -16.438 1.00 17.62 226 GLN A N 1
ATOM 619 C CA . GLN A 1 73 ? -15.845 -29.592 -16.326 1.00 18.08 226 GLN A CA 1
ATOM 620 C C . GLN A 1 73 ? -14.732 -28.918 -17.124 1.00 20.48 226 GLN A C 1
ATOM 621 O O . GLN A 1 73 ? -14.958 -27.781 -17.539 1.00 20.70 226 GLN A O 1
ATOM 627 N N . VAL A 1 74 ? -13.529 -29.485 -17.211 1.00 17.12 227 VAL A N 1
ATOM 628 C CA . VAL A 1 74 ? -12.369 -28.777 -17.791 1.00 17.19 227 VAL A CA 1
ATOM 629 C C . VAL A 1 74 ? -11.980 -29.329 -19.156 1.00 19.28 227 VAL A C 1
ATOM 630 O O . VAL A 1 74 ? -11.180 -28.649 -19.835 1.00 21.39 227 VAL A O 1
ATOM 634 N N . GLY A 1 75 ? -12.497 -30.508 -19.530 1.00 18.41 228 GLY A N 1
ATOM 635 C CA . GLY A 1 75 ? -12.176 -31.213 -20.787 1.00 21.57 228 GLY A CA 1
ATOM 636 C C . GLY A 1 75 ? -11.101 -32.244 -20.547 1.00 23.81 228 GLY A C 1
ATOM 637 O O . GLY A 1 75 ? -11.355 -33.457 -20.703 1.00 22.47 228 GLY A O 1
ATOM 638 N N . SER A 1 76 ? -9.929 -31.806 -20.078 1.00 19.48 229 SER A N 1
ATOM 639 C CA . SER A 1 76 ? -8.837 -32.725 -19.690 1.00 18.01 229 SER A CA 1
ATOM 640 C C . SER A 1 76 ? -7.888 -31.937 -18.808 1.00 15.51 229 SER A C 1
ATOM 641 O O . SER A 1 76 ? -8.021 -30.692 -18.784 1.00 17.34 229 SER A O 1
ATOM 644 N N . LYS A 1 77 ? -7.003 -32.626 -18.114 1.00 16.64 230 LYS A N 1
ATOM 645 C CA . LYS A 1 77 ? -6.043 -31.972 -17.192 1.00 17.38 230 LYS A CA 1
ATOM 646 C C . LYS A 1 77 ? -5.144 -30.995 -17.958 1.00 17.30 230 LYS A C 1
ATOM 647 O O . LYS A 1 77 ? -4.776 -29.948 -17.417 1.00 15.86 230 LYS A O 1
ATOM 653 N N . ASP A 1 78 ? -4.898 -31.201 -19.232 1.00 15.72 231 ASP A N 1
ATOM 654 C CA . ASP A 1 78 ? -4.004 -30.327 -20.026 1.00 17.76 231 ASP A CA 1
ATOM 655 C C . ASP A 1 78 ? -4.762 -29.240 -20.802 1.00 16.65 231 ASP A C 1
ATOM 656 O O . ASP A 1 78 ? -4.102 -28.446 -21.438 1.00 18.48 231 ASP A O 1
ATOM 661 N N . SER A 1 79 ? -6.086 -29.207 -20.727 1.00 16.64 232 SER A N 1
ATOM 662 C CA . SER A 1 79 ? -6.903 -28.234 -21.495 1.00 19.16 232 SER A CA 1
ATOM 663 C C . SER A 1 79 ? -6.857 -26.887 -20.770 1.00 16.46 232 SER A C 1
ATOM 664 O O . SER A 1 79 ? -7.311 -26.808 -19.630 1.00 16.88 232 SER A O 1
ATOM 667 N N . PRO A 1 80 ? -6.499 -25.795 -21.460 1.00 16.50 233 PRO A N 1
ATOM 668 C CA . PRO A 1 80 ? -6.618 -24.492 -20.819 1.00 16.73 233 PRO A CA 1
ATOM 669 C C . PRO A 1 80 ? -8.072 -24.228 -20.437 1.00 17.72 233 PRO A C 1
ATOM 670 O O . PRO A 1 80 ? -8.995 -24.559 -21.180 1.00 18.07 233 PRO A O 1
ATOM 674 N N . VAL A 1 81 ? -8.258 -23.620 -19.269 1.00 16.83 234 VAL A N 1
ATOM 675 C CA . VAL A 1 81 ? -9.543 -23.025 -18.855 1.00 13.28 234 VAL A CA 1
ATOM 676 C C . VAL A 1 81 ? -9.284 -21.538 -18.580 1.00 14.65 234 VAL A C 1
ATOM 677 O O . VAL A 1 81 ? -8.142 -21.102 -18.519 1.00 14.95 234 VAL A O 1
ATOM 681 N N . ILE A 1 82 ? -10.343 -20.767 -18.524 1.00 16.13 235 ILE A N 1
ATOM 682 C CA . ILE A 1 82 ? -10.282 -19.345 -18.135 1.00 14.02 235 ILE A CA 1
ATOM 683 C C . ILE A 1 82 ? -10.598 -19.242 -16.670 1.00 14.40 235 ILE A C 1
ATOM 684 O O . ILE A 1 82 ? -11.570 -19.856 -16.178 1.00 15.46 235 ILE A O 1
ATOM 689 N N . ILE A 1 83 ? -9.818 -18.416 -15.958 1.00 14.91 236 ILE A N 1
ATOM 690 C CA . ILE A 1 83 ? -10.075 -18.115 -14.521 1.00 12.92 236 ILE A CA 1
ATOM 691 C C . ILE A 1 83 ? -10.151 -16.618 -14.435 1.00 13.79 236 ILE A C 1
ATOM 692 O O . ILE A 1 83 ? -9.182 -15.956 -14.771 1.00 14.32 236 ILE A O 1
ATOM 697 N N . GLU A 1 84 ? -11.310 -16.081 -14.106 1.00 13.34 237 GLU A N 1
ATOM 698 C CA . GLU A 1 84 ? -11.466 -14.619 -14.020 1.00 13.27 237 GLU A CA 1
ATOM 699 C C . GLU A 1 84 ? -11.876 -14.239 -12.617 1.00 14.39 237 GLU A C 1
ATOM 700 O O . GLU A 1 84 ? -12.774 -14.852 -12.005 1.00 14.57 237 GLU A O 1
ATOM 706 N N . CYS A 1 85 ? -11.235 -13.192 -12.113 1.00 13.32 238 CYS A N 1
ATOM 707 C CA . CYS A 1 85 ? -11.610 -12.555 -10.843 1.00 12.97 238 CYS A CA 1
ATOM 708 C C . CYS A 1 85 ? -12.511 -11.344 -11.191 1.00 13.75 238 CYS A C 1
ATOM 709 O O . CYS A 1 85 ? -12.143 -10.561 -12.061 1.00 14.41 238 CYS A O 1
ATOM 712 N N . SER A 1 86 ? -13.677 -11.286 -10.558 1.00 13.32 239 SER A N 1
ATOM 713 C CA . SER A 1 86 ? -14.668 -10.198 -10.746 1.00 16.35 239 SER A CA 1
ATOM 714 C C . SER A 1 86 ? -15.083 -9.626 -9.408 1.00 14.78 239 SER A C 1
ATOM 715 O O . SER A 1 86 ? -15.017 -10.289 -8.344 1.00 16.42 239 SER A O 1
ATOM 718 N N . ASP A 1 87 ? -15.471 -8.360 -9.500 1.00 17.67 240 ASP A N 1
ATOM 719 C CA . ASP A 1 87 ? -16.045 -7.569 -8.400 1.00 15.88 240 ASP A CA 1
ATOM 720 C C . ASP A 1 87 ? -17.575 -7.722 -8.407 1.00 17.51 240 ASP A C 1
ATOM 721 O O . ASP A 1 87 ? -18.202 -7.260 -9.367 1.00 19.42 240 ASP A O 1
ATOM 726 N N . PHE A 1 88 ? -18.139 -8.381 -7.409 1.00 19.21 241 PHE A N 1
ATOM 727 C CA . PHE A 1 88 ? -19.596 -8.599 -7.274 1.00 18.64 241 PHE A CA 1
ATOM 728 C C . PHE A 1 88 ? -20.283 -7.260 -6.982 1.00 19.71 241 PHE A C 1
ATOM 729 O O . PHE A 1 88 ? -19.942 -6.563 -6.005 1.00 23.40 241 PHE A O 1
ATOM 737 N N . ASN A 1 89 ? -21.241 -6.933 -7.821 1.00 23.83 242 ASN A N 1
ATOM 738 C CA . ASN A 1 89 ? -22.072 -5.717 -7.627 1.00 25.28 242 ASN A CA 1
ATOM 739 C C . ASN A 1 89 ? -23.536 -6.139 -7.417 1.00 30.82 242 ASN A C 1
ATOM 740 O O . ASN A 1 89 ? -24.038 -7.047 -8.149 1.00 29.18 242 ASN A O 1
ATOM 745 N N . SER A 1 90 ? -24.163 -5.509 -6.427 1.00 36.71 243 SER A N 1
ATOM 746 C CA A SER A 1 90 ? -25.586 -5.714 -6.044 0.60 41.83 243 SER A CA 1
ATOM 747 C CA B SER A 1 90 ? -25.584 -5.731 -6.048 0.40 40.03 243 SER A CA 1
ATOM 748 C C . SER A 1 90 ? -26.488 -5.503 -7.267 1.00 36.91 243 SER A C 1
ATOM 749 O O . SER A 1 90 ? -27.486 -6.231 -7.381 1.00 45.34 243 SER A O 1
ATOM 754 N N . ASN A 1 91 ? -26.114 -4.559 -8.149 1.00 41.02 244 ASN A N 1
ATOM 755 C CA A ASN A 1 91 ? -26.907 -4.276 -9.379 0.60 43.25 244 ASN A CA 1
ATOM 756 C CA B ASN A 1 91 ? -26.823 -4.231 -9.420 0.40 44.51 244 ASN A CA 1
ATOM 757 C C . ASN A 1 91 ? -26.790 -5.438 -10.370 1.00 40.41 244 ASN A C 1
ATOM 758 O O . ASN A 1 91 ? -27.570 -5.461 -11.322 1.00 51.12 244 ASN A O 1
ATOM 767 N N . GLY A 1 92 ? -25.855 -6.364 -10.153 1.00 40.70 245 GLY A N 1
ATOM 768 C CA . GLY A 1 92 ? -25.745 -7.610 -10.927 1.00 34.11 245 GLY A CA 1
ATOM 769 C C . GLY A 1 92 ? -24.816 -7.518 -12.124 1.00 38.46 245 GLY A C 1
ATOM 770 O O . GLY A 1 92 ? -24.654 -8.555 -12.758 1.00 37.53 245 GLY A O 1
ATOM 771 N N . LYS A 1 93 ? -24.248 -6.347 -12.451 1.00 37.31 246 LYS A N 1
ATOM 772 C CA . LYS A 1 93 ? -23.222 -6.243 -13.520 1.00 38.26 246 LYS A CA 1
ATOM 773 C C . LYS A 1 93 ? -21.839 -6.171 -12.858 1.00 25.59 246 LYS A C 1
ATOM 774 O O . LYS A 1 93 ? -21.421 -5.103 -12.368 1.00 29.54 246 LYS A O 1
ATOM 780 N N . HIS A 1 94 ? -21.213 -7.334 -12.811 1.00 29.36 247 HIS A N 1
ATOM 781 C CA . HIS A 1 94 ? -19.948 -7.556 -12.084 1.00 23.95 247 HIS A CA 1
ATOM 782 C C . HIS A 1 94 ? -18.789 -7.079 -12.938 1.00 29.85 247 HIS A C 1
ATOM 783 O O . HIS A 1 94 ? -18.666 -7.518 -14.097 1.00 37.97 247 HIS A O 1
ATOM 790 N N . SER A 1 95 ? -17.873 -6.338 -12.333 1.00 21.36 248 SER A N 1
ATOM 791 C CA A SER A 1 95 ? -16.757 -5.777 -13.130 0.60 19.67 248 SER A CA 1
ATOM 792 C CA B SER A 1 95 ? -16.710 -5.702 -13.012 0.40 20.19 248 SER A CA 1
ATOM 793 C C . SER A 1 95 ? -15.540 -6.688 -13.096 1.00 18.36 248 SER A C 1
ATOM 794 O O . SER A 1 95 ? -15.284 -7.345 -12.081 1.00 20.53 248 SER A O 1
ATOM 799 N N . LEU A 1 96 ? -14.868 -6.748 -14.224 1.00 17.07 249 LEU A N 1
ATOM 800 C CA . LEU A 1 96 ? -13.661 -7.587 -14.377 1.00 16.15 249 LEU A CA 1
ATOM 801 C C . LEU A 1 96 ? -12.493 -6.996 -13.603 1.00 15.22 249 LEU A C 1
ATOM 802 O O . LEU A 1 96 ? -12.138 -5.811 -13.819 1.00 18.42 249 LEU A O 1
ATOM 807 N N . ILE A 1 97 ? -11.909 -7.816 -12.743 1.00 14.51 250 ILE A N 1
ATOM 808 C CA . ILE A 1 97 ? -10.653 -7.486 -12.033 1.00 14.78 250 ILE A CA 1
ATOM 809 C C . ILE A 1 97 ? -9.463 -8.055 -12.802 1.00 13.90 250 ILE A C 1
ATOM 810 O O . ILE A 1 97 ? -8.475 -7.330 -12.938 1.00 15.57 250 ILE A O 1
ATOM 815 N N . GLY A 1 98 ? -9.535 -9.288 -13.304 1.00 14.35 251 GLY A N 1
ATOM 816 C CA . GLY A 1 98 ? -8.374 -9.850 -14.016 1.00 14.46 251 GLY A CA 1
ATOM 817 C C . GLY A 1 98 ? -8.676 -11.239 -14.541 1.00 13.41 251 GLY A C 1
ATOM 818 O O . GLY A 1 98 ? -9.596 -11.881 -14.042 1.00 13.51 251 GLY A O 1
ATOM 819 N N . LYS A 1 99 ? -7.908 -11.634 -15.553 1.00 13.13 252 LYS A N 1
ATOM 820 C CA . LYS A 1 99 ? -8.063 -12.915 -16.252 1.00 14.22 252 LYS A CA 1
ATOM 821 C C . LYS A 1 99 ? -6.732 -13.654 -16.242 1.00 11.93 252 LYS A C 1
ATOM 822 O O . LYS A 1 99 ? -5.637 -13.073 -16.416 1.00 14.13 252 LYS A O 1
ATOM 828 N N . VAL A 1 100 ? -6.851 -14.967 -16.126 1.00 13.83 253 VAL A N 1
ATOM 829 C CA . VAL A 1 100 ? -5.771 -15.964 -16.346 1.00 14.70 253 VAL A CA 1
ATOM 830 C C . VAL A 1 100 ? -6.294 -17.066 -1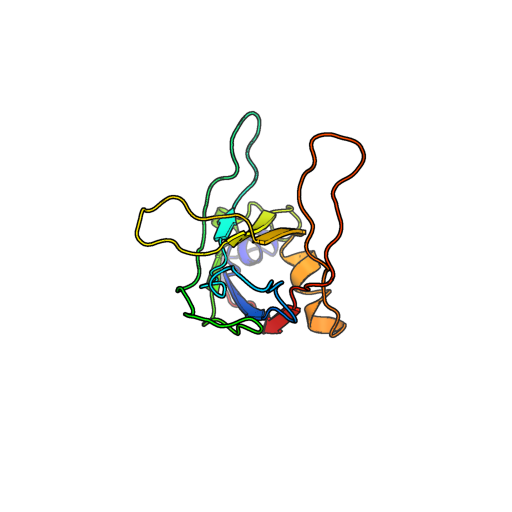7.282 1.00 14.24 253 VAL A C 1
ATOM 831 O O . VAL A 1 100 ? -7.493 -17.356 -17.241 1.00 15.18 253 VAL A O 1
ATOM 835 N N . GLN A 1 101 ? -5.428 -17.590 -18.104 1.00 14.99 254 GLN A N 1
ATOM 836 C CA . GLN A 1 101 ? -5.717 -18.761 -18.950 1.00 16.14 254 GLN A CA 1
ATOM 837 C C . GLN A 1 101 ? -4.686 -19.836 -18.634 1.00 17.02 254 GLN A C 1
ATOM 838 O O . GLN A 1 101 ? -3.509 -19.662 -18.960 1.00 21.21 254 GLN A O 1
ATOM 844 N N . LYS A 1 102 ? -5.120 -20.901 -17.972 1.00 15.61 255 LYS A N 1
ATOM 845 C CA . LYS A 1 102 ? -4.228 -21.956 -17.446 1.00 19.07 255 LYS A CA 1
ATOM 846 C C . LYS A 1 102 ? -4.991 -23.271 -17.477 1.00 15.43 255 LYS A C 1
ATOM 847 O O . LYS A 1 102 ? -6.176 -23.283 -17.193 1.00 15.97 255 LYS A O 1
ATOM 853 N N . SER A 1 103 ? -4.307 -24.383 -17.679 1.00 15.51 256 SER A N 1
ATOM 854 C CA . SER A 1 103 ? -4.891 -25.720 -17.503 1.00 14.73 256 SER A CA 1
ATOM 855 C C . SER A 1 103 ? -4.764 -26.166 -16.060 1.00 14.13 256 SER A C 1
ATOM 856 O O . SER A 1 103 ? -4.030 -25.553 -15.271 1.00 13.95 256 SER A O 1
ATOM 859 N N . LEU A 1 104 ? -5.432 -27.231 -15.679 1.00 13.29 257 LEU A N 1
ATOM 860 C CA . LEU A 1 104 ? -5.240 -27.804 -14.330 1.00 13.49 257 LEU A CA 1
ATOM 861 C C . LEU A 1 104 ? -3.772 -28.195 -14.175 1.00 14.74 257 LEU A C 1
ATOM 862 O O . LEU A 1 104 ? -3.227 -28.039 -13.050 1.00 14.26 257 LEU A O 1
ATOM 867 N N . SER A 1 105 ? -3.153 -28.782 -15.210 1.00 13.72 258 SER A N 1
ATOM 868 C CA . SER A 1 105 ? -1.726 -29.179 -15.147 1.00 14.09 258 SER A CA 1
ATOM 869 C C . SER A 1 105 ? -0.898 -27.943 -14.777 1.00 14.42 258 SER A C 1
ATOM 870 O O . SER A 1 105 ? 0.053 -28.009 -13.952 1.00 15.22 258 SER A O 1
ATOM 873 N N . ASP A 1 106 ? -1.185 -26.815 -15.386 1.00 14.04 259 ASP A N 1
ATOM 874 C CA . ASP A 1 106 ? -0.471 -25.545 -15.119 1.00 14.60 259 ASP A CA 1
ATOM 875 C C . ASP A 1 106 ? -0.726 -25.070 -13.689 1.00 13.33 259 ASP A C 1
ATOM 876 O O . ASP A 1 106 ? 0.238 -24.684 -12.979 1.00 14.81 259 ASP A O 1
ATOM 881 N N . LEU A 1 107 ? -1.951 -25.160 -13.214 1.00 13.97 260 LEU A N 1
ATOM 882 C CA . LEU A 1 107 ? -2.249 -24.743 -11.826 1.00 13.10 260 LEU A CA 1
ATOM 883 C C . LEU A 1 107 ? -1.465 -25.619 -10.853 1.00 15.32 260 LEU A C 1
ATOM 884 O O . LEU A 1 107 ? -1.002 -25.124 -9.833 1.00 14.44 260 LEU A O 1
ATOM 889 N N . GLU A 1 108 ? -1.329 -26.915 -11.121 1.00 14.88 261 GLU A N 1
ATOM 890 C CA . GLU A 1 108 ? -0.542 -27.799 -10.240 1.00 15.26 261 GLU A CA 1
ATOM 891 C C . GLU A 1 108 ? 0.915 -27.336 -10.245 1.00 13.77 261 GLU A C 1
ATOM 892 O O . GLU A 1 108 ? 1.518 -27.329 -9.166 1.00 14.35 261 GLU A O 1
ATOM 898 N N . LYS A 1 109 ? 1.455 -26.949 -11.385 1.00 13.93 262 LYS A N 1
ATOM 899 C CA A LYS A 1 109 ? 2.857 -26.439 -11.538 0.40 14.98 262 LYS A CA 1
ATOM 900 C CA B LYS A 1 109 ? 2.867 -26.496 -11.457 0.60 14.04 262 LYS A CA 1
ATOM 901 C C . LYS A 1 109 ? 3.026 -25.203 -10.640 1.00 14.93 262 LYS A C 1
ATOM 902 O O . LYS A 1 109 ? 4.033 -25.076 -9.908 1.00 14.34 262 LYS A O 1
ATOM 913 N N . LEU A 1 110 ? 2.082 -24.275 -10.708 1.00 16.04 263 LEU A N 1
ATOM 914 C CA . LEU A 1 110 ? 2.189 -23.044 -9.891 1.00 14.48 263 LEU A CA 1
ATOM 915 C C . LEU A 1 110 ? 2.199 -23.445 -8.421 1.00 14.71 263 LEU A C 1
ATOM 916 O O . LEU A 1 110 ? 3.017 -22.902 -7.625 1.00 14.70 263 LEU A O 1
ATOM 921 N N . HIS A 1 111 ? 1.337 -24.351 -8.020 1.00 13.02 264 HIS A N 1
ATOM 922 C CA . HIS A 1 111 ? 1.303 -24.823 -6.630 1.00 14.86 264 HIS A CA 1
ATOM 923 C C . HIS A 1 111 ? 2.661 -25.440 -6.247 1.00 14.88 264 HIS A C 1
ATOM 924 O O . HIS A 1 111 ? 3.206 -25.135 -5.178 1.00 16.17 264 HIS A O 1
ATOM 931 N N . LEU A 1 112 ? 3.163 -26.375 -7.042 1.00 13.75 265 LEU A N 1
ATOM 932 C CA . LEU A 1 112 ? 4.433 -27.069 -6.729 1.00 13.92 265 LEU A CA 1
ATOM 933 C C . LEU A 1 112 ? 5.591 -26.106 -6.611 1.00 16.09 265 LEU A C 1
ATOM 934 O O . LEU A 1 112 ? 6.454 -26.311 -5.708 1.00 17.40 265 LEU A O 1
ATOM 939 N N . ALA A 1 113 ? 5.640 -25.063 -7.439 1.00 14.14 266 ALA A N 1
ATOM 940 C CA . ALA A 1 113 ? 6.762 -24.111 -7.500 1.00 17.59 266 ALA A CA 1
ATOM 941 C C . ALA A 1 113 ? 6.569 -22.978 -6.488 1.00 19.11 266 ALA A C 1
ATOM 942 O O . ALA A 1 113 ? 7.496 -22.226 -6.275 1.00 20.84 266 ALA A O 1
ATOM 944 N N . GLY A 1 114 ? 5.399 -22.846 -5.906 1.00 15.93 267 GLY A N 1
ATOM 945 C CA . GLY A 1 114 ? 5.081 -21.714 -5.019 1.00 17.59 267 GLY A CA 1
ATOM 946 C C . GLY A 1 114 ? 5.132 -20.382 -5.738 1.00 21.65 267 GLY A C 1
ATOM 947 O O . GLY A 1 114 ? 5.746 -19.390 -5.212 1.00 26.29 267 GLY A O 1
ATOM 948 N N . GLN A 1 115 ? 4.647 -20.344 -6.944 1.00 15.41 268 GLN A N 1
ATOM 949 C CA A GLN A 1 115 ? 4.735 -19.169 -7.828 0.70 14.34 268 GLN A CA 1
ATOM 950 C CA B GLN A 1 115 ? 4.710 -19.085 -7.704 0.30 13.53 268 GLN A CA 1
ATOM 951 C C . GLN A 1 115 ? 3.313 -18.718 -8.168 1.00 14.10 268 GLN A C 1
ATOM 952 O O . GLN A 1 115 ? 2.443 -19.587 -8.368 1.00 15.87 268 GLN A O 1
ATOM 963 N N . GLY A 1 116 ? 3.130 -17.430 -8.322 1.00 11.99 269 GLY A N 1
ATOM 964 C CA . GLY A 1 116 ? 1.845 -16.920 -8.795 1.00 12.19 269 GLY A CA 1
ATOM 965 C C . GLY A 1 116 ? 1.830 -16.683 -10.301 1.00 13.54 269 GLY A C 1
ATOM 966 O O . GLY A 1 116 ? 2.846 -16.816 -10.979 1.00 14.43 269 GLY A O 1
ATOM 967 N N . ILE A 1 117 ? 0.675 -16.318 -10.776 1.00 12.70 270 ILE A N 1
ATOM 968 C CA . ILE A 1 117 ? 0.452 -15.896 -12.186 1.00 13.80 270 ILE A CA 1
ATOM 969 C C . ILE A 1 117 ? -0.163 -14.496 -12.141 1.00 13.46 270 ILE A C 1
ATOM 970 O O . ILE A 1 117 ? -1.235 -14.345 -11.512 1.00 12.99 270 ILE A O 1
ATOM 975 N N . ASN A 1 118 ? 0.447 -13.552 -12.849 1.00 13.33 271 ASN A N 1
ATOM 976 C CA . ASN A 1 118 ? -0.131 -12.197 -12.888 1.00 13.13 271 ASN A CA 1
ATOM 977 C C . ASN A 1 118 ? -1.450 -12.196 -13.677 1.00 13.08 271 ASN A C 1
ATOM 978 O O . ASN A 1 118 ? -1.526 -12.822 -14.743 1.00 15.13 271 ASN A O 1
ATOM 983 N N . PHE A 1 119 ? -2.448 -11.516 -13.175 1.00 13.69 272 PHE A N 1
ATOM 984 C CA . PHE A 1 119 ? -3.669 -11.256 -13.941 1.00 13.01 272 PHE A CA 1
ATOM 985 C C . PHE A 1 119 ? -3.360 -10.373 -15.142 1.00 14.91 272 PHE A C 1
ATOM 986 O O . PHE A 1 119 ? -2.441 -9.540 -15.075 1.00 15.93 272 PHE A O 1
ATOM 994 N N . SER A 1 120 ? -4.227 -10.506 -16.135 1.00 16.02 273 SER A N 1
ATOM 995 C CA A SER A 1 120 ? -4.232 -9.505 -17.225 0.70 15.56 273 SER A CA 1
ATOM 996 C CA B SER A 1 120 ? -4.248 -9.747 -17.415 0.30 16.10 273 SER A CA 1
ATOM 997 C C . SER A 1 120 ? -5.632 -9.115 -17.623 1.00 16.45 273 SER A C 1
ATOM 998 O O . SER A 1 120 ? -6.620 -9.668 -17.122 1.00 16.39 273 SER A O 1
ATOM 1003 N N . LEU A 1 121 ? -5.687 -8.011 -18.374 1.00 15.66 274 LEU A N 1
ATOM 1004 C CA . LEU A 1 121 ? -6.989 -7.496 -18.884 1.00 16.90 274 LEU A CA 1
ATOM 1005 C C . LEU A 1 121 ? -6.902 -7.481 -20.395 1.00 18.28 274 LEU A C 1
ATOM 1006 O O . LEU A 1 121 ? -5.923 -6.957 -20.935 1.00 18.88 274 LEU A O 1
ATOM 1011 N N . PRO A 1 122 ? -7.896 -8.049 -21.090 1.00 17.89 275 PRO A N 1
ATOM 1012 C CA . PRO A 1 122 ? -7.978 -7.900 -22.539 1.00 19.60 275 PRO A CA 1
ATOM 1013 C C . PRO A 1 122 ? -8.150 -6.420 -22.924 1.00 18.90 275 PRO A C 1
ATOM 1014 O O . PRO A 1 122 ? -8.778 -5.706 -22.200 1.00 22.78 275 PRO A O 1
ATOM 1018 N N . THR A 1 123 ? -7.453 -5.966 -23.967 1.00 23.14 276 THR A N 1
ATOM 1019 C CA . THR A 1 123 ? -7.393 -4.522 -24.330 1.00 19.41 276 THR A CA 1
ATOM 1020 C C . THR A 1 123 ? -7.944 -4.258 -25.728 1.00 24.78 276 THR A C 1
ATOM 1021 O O . THR A 1 123 ? -7.962 -5.186 -26.576 1.00 23.51 276 THR A O 1
ATOM 1025 N N . GLY A 1 124 ? -8.286 -2.981 -25.957 1.00 23.35 277 GLY A N 1
ATOM 1026 C CA . GLY A 1 124 ? -8.779 -2.544 -27.283 1.00 25.49 277 GLY A CA 1
ATOM 1027 C C . GLY A 1 124 ? -7.683 -1.973 -28.151 1.00 39.25 277 GLY A C 1
ATOM 1028 O O . GLY A 1 124 ? -8.008 -1.407 -29.200 1.00 42.39 277 GLY A O 1
ATOM 1029 N N . ALA A 1 125 ? -6.430 -2.067 -27.708 1.00 39.54 278 ALA A N 1
ATOM 1030 C CA . ALA A 1 125 ? -5.230 -1.634 -28.464 1.00 51.96 278 ALA A CA 1
ATOM 1031 C C . ALA A 1 125 ? -4.022 -2.381 -27.896 1.00 48.20 278 ALA A C 1
ATOM 1032 O O . ALA A 1 125 ? -3.880 -2.365 -26.653 1.00 41.63 278 ALA A O 1
ATOM 1034 N N . GLY A 1 126 ? -3.232 -3.036 -28.755 1.00 69.64 279 GLY A N 1
ATOM 1035 C CA . GLY A 1 126 ? -1.994 -3.746 -28.378 1.00 56.74 279 GLY A CA 1
ATOM 1036 C C . GLY A 1 126 ? -2.291 -5.074 -27.706 1.00 57.60 279 GLY A C 1
ATOM 1037 O O . GLY A 1 126 ? -3.427 -5.561 -27.856 1.00 66.04 279 GLY A O 1
ATOM 1038 N N . GLN A 1 127 ? -1.304 -5.614 -26.974 1.00 61.26 280 GLN A N 1
ATOM 1039 C CA . GLN A 1 127 ? -1.369 -6.876 -26.171 1.00 43.97 280 GLN A CA 1
ATOM 1040 C C . GLN A 1 127 ? -2.237 -6.645 -24.911 1.00 34.27 280 GLN A C 1
ATOM 1041 O O . GLN A 1 127 ? -2.396 -5.457 -24.505 1.00 34.66 280 GLN A O 1
ATOM 1047 N N . ASN A 1 128 ? -2.726 -7.733 -24.302 1.00 33.56 281 ASN A N 1
ATOM 1048 C CA . ASN A 1 128 ? -3.319 -7.741 -22.933 1.00 28.72 281 ASN A CA 1
ATOM 1049 C C . ASN A 1 128 ? -2.469 -6.856 -22.014 1.00 22.38 281 ASN A C 1
ATOM 1050 O O . ASN A 1 128 ? -1.211 -6.830 -22.151 1.00 26.63 281 ASN A O 1
ATOM 1055 N N . LYS A 1 129 ? -3.114 -6.132 -21.108 1.00 20.34 282 LYS A N 1
ATOM 1056 C CA . LYS A 1 129 ? -2.453 -5.344 -20.068 1.00 20.10 282 LYS A CA 1
ATOM 1057 C C . LYS A 1 129 ? -2.152 -6.274 -18.899 1.00 22.50 282 LYS A C 1
ATOM 1058 O O . LYS A 1 129 ? -3.091 -6.806 -18.342 1.00 21.60 282 LYS A O 1
ATOM 1064 N N . VAL A 1 130 ? -0.905 -6.371 -18.495 1.00 18.52 283 VAL A N 1
ATOM 1065 C CA . VAL A 1 130 ? -0.531 -7.234 -17.350 1.00 18.69 283 VAL A CA 1
ATOM 1066 C C . VAL A 1 130 ? -0.607 -6.423 -16.060 1.00 17.53 283 VAL A C 1
ATOM 1067 O O . VAL A 1 130 ? -0.139 -5.255 -16.003 1.00 20.20 283 VAL A O 1
ATOM 1071 N N . LEU A 1 131 ? -1.343 -6.912 -15.077 1.00 15.94 284 LEU A N 1
ATOM 1072 C CA . LEU A 1 131 ? -1.564 -6.223 -13.808 1.00 14.55 284 LEU A CA 1
ATOM 1073 C C . LEU A 1 131 ? -0.517 -6.644 -12.788 1.00 16.44 284 LEU A C 1
ATOM 1074 O O . LEU A 1 131 ? 0.103 -7.703 -12.951 1.00 16.40 284 LEU A O 1
ATOM 1079 N N . LYS A 1 132 ? -0.432 -5.912 -11.704 1.00 14.86 285 LYS A N 1
ATOM 1080 C CA . LYS A 1 132 ? 0.439 -6.238 -10.563 1.00 17.28 285 LYS A CA 1
ATOM 1081 C C . LYS A 1 132 ? -0.186 -7.360 -9.733 1.00 15.34 285 LYS A C 1
ATOM 1082 O O . LYS A 1 132 ? 0.603 -8.022 -8.990 1.00 17.09 285 LYS A O 1
ATOM 1088 N N . SER A 1 133 ? -1.507 -7.462 -9.710 1.00 15.61 286 SER A N 1
ATOM 1089 C CA . SER A 1 133 ? -2.203 -8.496 -8.933 1.00 15.17 286 SER A CA 1
ATOM 1090 C C . SER A 1 133 ? -1.846 -9.881 -9.472 1.00 13.13 286 SER A C 1
ATOM 1091 O O . SER A 1 133 ? -1.595 -10.044 -10.694 1.00 13.49 286 SER A O 1
ATOM 1094 N N . GLN A 1 134 ? -1.839 -10.861 -8.582 1.00 13.15 287 GLN A N 1
ATOM 1095 C CA . GLN A 1 134 ? -1.458 -12.269 -8.856 1.00 13.78 287 GLN A CA 1
ATOM 1096 C C . GLN A 1 134 ? -2.437 -13.247 -8.250 1.00 13.06 287 GLN A C 1
ATOM 1097 O O . GLN A 1 134 ? -3.044 -12.984 -7.214 1.00 13.77 287 GLN A O 1
ATOM 1103 N N . LEU A 1 135 ? -2.597 -14.368 -8.939 1.00 12.82 288 LEU A N 1
ATOM 1104 C CA . LEU A 1 135 ? -3.354 -15.545 -8.525 1.00 12.64 288 LEU A CA 1
ATOM 1105 C C . LEU A 1 135 ? -2.345 -16.612 -8.106 1.00 11.57 288 LEU A C 1
ATOM 1106 O O . LEU A 1 135 ? -1.347 -16.859 -8.806 1.00 13.74 288 LEU A O 1
ATOM 1111 N N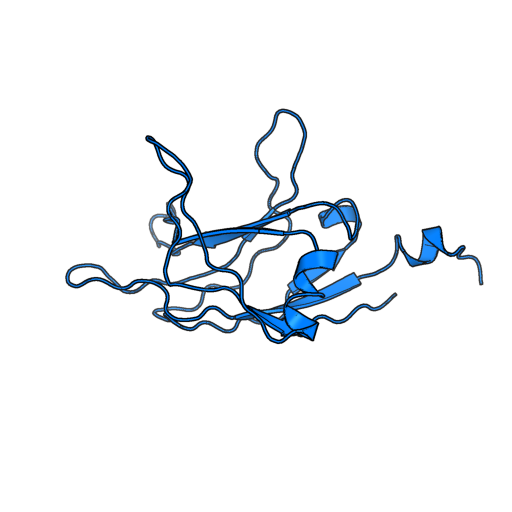 . PHE A 1 136 ? -2.590 -17.237 -6.990 1.00 12.41 289 PHE A N 1
ATOM 1112 C CA . PHE A 1 136 ? -1.804 -18.335 -6.426 1.00 12.94 289 PHE A CA 1
ATOM 1113 C C . PHE A 1 136 ? -2.684 -19.547 -6.209 1.00 13.49 289 PHE A C 1
ATOM 1114 O O . PHE A 1 136 ? -3.926 -19.432 -5.991 1.00 12.83 289 PHE A O 1
ATOM 1122 N N . VAL A 1 137 ? -2.068 -20.729 -6.209 1.00 13.02 290 VAL A N 1
ATOM 1123 C CA . VAL A 1 137 ? -2.754 -22.024 -6.022 1.00 14.27 290 VAL A CA 1
ATOM 1124 C C . VAL A 1 137 ? -2.248 -22.561 -4.675 1.00 15.09 290 VAL A C 1
ATOM 1125 O O . VAL A 1 137 ? -1.113 -23.077 -4.611 1.00 16.76 290 VAL A O 1
ATOM 1129 N N . ASP A 1 138 ? -3.000 -22.305 -3.611 1.00 13.51 291 ASP A N 1
ATOM 1130 C CA . ASP A 1 138 ? -2.554 -22.633 -2.228 1.00 16.01 291 ASP A CA 1
ATOM 1131 C C . ASP A 1 138 ? -2.654 -24.129 -2.005 1.00 16.40 291 ASP A C 1
ATOM 1132 O O . ASP A 1 138 ? -1.919 -24.682 -1.197 1.00 18.00 291 ASP A O 1
ATOM 1137 N N . LYS A 1 139 ? -3.632 -24.783 -2.621 1.00 14.73 292 LYS A N 1
ATOM 1138 C CA A LYS A 1 139 ? -3.822 -26.241 -2.475 0.60 14.85 292 LYS A CA 1
ATOM 1139 C CA B LYS A 1 139 ? -3.850 -26.236 -2.473 0.40 15.35 292 LYS A CA 1
ATOM 1140 C C . LYS A 1 139 ? -4.266 -26.809 -3.816 1.00 15.50 292 LYS A C 1
ATOM 1141 O O . LYS A 1 139 ? -5.055 -26.160 -4.544 1.00 15.56 292 LYS A O 1
ATOM 1152 N N . PHE A 1 140 ? -3.788 -28.006 -4.139 1.00 15.51 293 PHE A N 1
ATOM 1153 C CA . PHE A 1 140 ? -4.106 -28.715 -5.395 1.00 14.35 293 PHE A CA 1
ATOM 1154 C C . PHE A 1 140 ? -4.059 -30.213 -5.052 1.00 17.61 293 PHE A C 1
ATOM 1155 O O . PHE A 1 140 ? -2.929 -30.711 -4.856 1.00 18.98 293 PHE A O 1
ATOM 1163 N N . THR A 1 141 ? -5.206 -30.845 -4.958 1.00 15.23 294 THR A N 1
ATOM 1164 C CA . THR A 1 141 ? -5.301 -32.251 -4.516 1.00 15.68 294 THR A CA 1
ATOM 1165 C C . THR A 1 141 ? -6.199 -33.006 -5.478 1.00 15.26 294 THR A C 1
ATOM 1166 O O . THR A 1 141 ? -7.327 -32.599 -5.710 1.00 19.56 294 THR A O 1
ATOM 1170 N N . GLU A 1 142 ? -5.720 -34.155 -5.923 1.00 17.52 295 GLU A N 1
ATOM 1171 C CA . GLU A 1 142 ? -6.433 -35.094 -6.818 1.00 17.70 295 GLU A CA 1
ATOM 1172 C C . GLU A 1 142 ? -6.905 -36.321 -6.048 1.00 16.46 295 GLU A C 1
ATOM 1173 O O . GLU A 1 142 ? -6.156 -36.837 -5.206 1.00 18.05 295 GLU A O 1
ATOM 1179 N N . THR A 1 143 ? -8.134 -36.708 -6.305 1.00 15.81 296 THR A N 1
ATOM 1180 C CA A THR A 1 143 ? -8.751 -37.928 -5.731 0.60 17.42 296 THR A CA 1
ATOM 1181 C CA B THR A 1 143 ? -8.711 -37.951 -5.745 0.40 16.31 296 THR A CA 1
ATOM 1182 C C . THR A 1 143 ? -9.541 -38.651 -6.817 1.00 19.17 296 THR A C 1
ATOM 1183 O O . THR A 1 143 ? -10.069 -38.005 -7.746 1.00 19.63 296 THR A O 1
ATOM 1190 N N . VAL A 1 144 ? -9.682 -39.951 -6.690 1.00 17.72 297 VAL A N 1
ATOM 1191 C CA . VAL A 1 144 ? -10.495 -40.728 -7.662 1.00 19.74 297 VAL A CA 1
ATOM 1192 C C . VAL A 1 144 ? -11.913 -40.987 -7.119 1.00 28.17 297 VAL A C 1
ATOM 1193 O O . VAL A 1 144 ? -11.899 -41.201 -5.891 1.00 30.13 297 VAL A O 1
#

Sequence (144 aa):
GTSSMADIGSSKIISTEIVFRCSSNNLESKKDLFSSKSDDPFLLVVSKKIVEHGTPIIPPVSKKTEVRKNDLNPIWKPVFLSVQQVGSKDSPVIIECSDFNSSNNGKHSSLIGKVQKSLSDLEKKLHLAGQQGINFSSLPTGAGQNKVLKSQLFVDKKFTETTV